Protein AF-A0AAV6JNA5-F1 (afdb_monomer_lite)

pLDDT: mean 77.4, std 20.11, range [38.34, 97.88]

Organism: NCBI:txid479676

Radius of gyration: 20.7 Å; chains: 1; bounding box: 46×66×43 Å

Structure (mmCIF, N/CA/C/O backbone):
data_AF-A0AAV6JNA5-F1
#
_entry.id   AF-A0AAV6JNA5-F1
#
loop_
_atom_site.group_PDB
_atom_site.id
_atom_site.type_symbol
_atom_site.label_atom_id
_atom_site.label_alt_id
_atom_site.label_comp_id
_atom_site.label_asym_id
_atom_site.label_entity_id
_atom_site.label_seq_id
_atom_site.pdbx_PDB_ins_code
_atom_site.Cartn_x
_atom_site.Cartn_y
_atom_site.Cartn_z
_atom_site.occupancy
_atom_site.B_iso_or_equiv
_atom_site.auth_seq_id
_atom_site.auth_comp_id
_atom_site.auth_asym_id
_atom_site.auth_atom_id
_atom_site.pdbx_PDB_model_num
ATOM 1 N N . MET A 1 1 ? -28.906 -41.384 22.885 1.00 58.38 1 MET A N 1
ATOM 2 C CA . MET A 1 1 ? -29.472 -40.212 22.173 1.00 58.38 1 MET A CA 1
ATOM 3 C C . MET A 1 1 ? -28.971 -38.869 22.718 1.00 58.38 1 MET A C 1
ATOM 5 O O . MET A 1 1 ? -28.809 -37.956 21.928 1.00 58.38 1 MET A O 1
ATOM 9 N N . PHE A 1 2 ? -28.656 -38.744 24.017 1.00 53.94 2 PHE A N 1
AT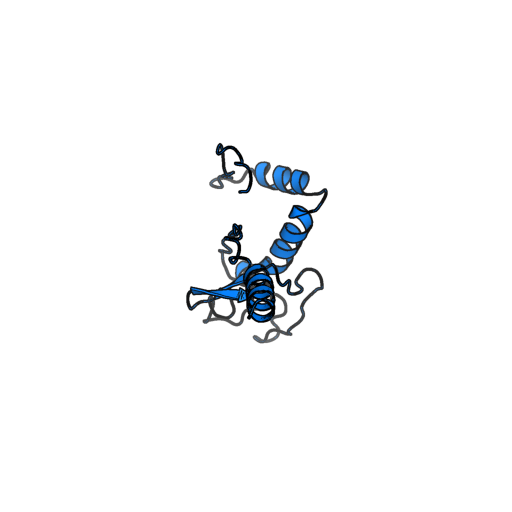OM 10 C CA . PHE A 1 2 ? -28.166 -37.492 24.630 1.00 53.94 2 PHE A CA 1
ATOM 11 C C . PHE A 1 2 ? -26.713 -37.093 24.297 1.00 53.94 2 PHE A C 1
ATOM 13 O O . PHE A 1 2 ? -26.364 -35.925 24.411 1.00 53.94 2 PHE A O 1
ATOM 20 N N . THR A 1 3 ? -25.864 -38.023 23.852 1.00 53.44 3 THR A N 1
ATOM 21 C CA . THR A 1 3 ? -24.445 -37.743 23.566 1.00 53.44 3 THR A CA 1
ATOM 22 C C . THR A 1 3 ? -24.228 -36.993 22.251 1.00 53.44 3 THR A C 1
ATOM 24 O O . THR A 1 3 ? -23.338 -36.159 22.175 1.00 53.44 3 THR A O 1
ATOM 27 N N . ILE A 1 4 ? -25.067 -37.217 21.235 1.00 58.81 4 ILE A N 1
ATOM 28 C CA . ILE A 1 4 ? -24.962 -36.546 19.924 1.00 58.81 4 ILE A CA 1
ATOM 29 C C . ILE A 1 4 ? -25.319 -35.052 20.037 1.00 58.81 4 ILE A C 1
ATOM 31 O O . ILE A 1 4 ? -24.736 -34.216 19.352 1.00 58.81 4 ILE A O 1
ATOM 35 N N . LEU A 1 5 ? -26.226 -34.701 20.954 1.00 56.00 5 LEU A N 1
ATOM 36 C CA . LEU A 1 5 ? -26.661 -33.321 21.169 1.00 56.00 5 LEU A CA 1
ATOM 37 C C . LEU A 1 5 ? -25.539 -32.441 21.751 1.00 56.00 5 LEU A C 1
ATOM 39 O O . LEU A 1 5 ? -25.426 -31.277 21.389 1.00 56.00 5 LEU A O 1
ATOM 43 N N . TRP A 1 6 ? -24.662 -33.003 22.589 1.00 55.00 6 TRP A N 1
ATOM 44 C CA . TRP A 1 6 ? -23.512 -32.286 23.159 1.00 55.00 6 TRP A CA 1
ATOM 45 C C . TRP A 1 6 ? -22.417 -31.979 22.124 1.00 55.00 6 TRP A C 1
ATOM 47 O O . TRP A 1 6 ? -21.819 -30.906 22.156 1.00 55.00 6 TRP A O 1
ATOM 57 N N . TRP A 1 7 ? -22.203 -32.879 21.159 1.00 55.94 7 TRP A N 1
ATOM 58 C CA . TRP A 1 7 ? -21.271 -32.652 20.047 1.00 55.94 7 TRP A CA 1
ATOM 59 C C . TRP A 1 7 ? -21.762 -31.564 19.080 1.00 55.94 7 TRP A C 1
ATOM 61 O O . TRP A 1 7 ? -20.958 -30.782 18.581 1.00 55.94 7 TRP A O 1
ATOM 71 N N . LEU A 1 8 ? -23.078 -31.457 18.866 1.00 54.91 8 LEU A N 1
ATOM 72 C CA . LEU A 1 8 ? -23.675 -30.386 18.058 1.00 54.91 8 LEU A CA 1
ATOM 73 C C . LEU A 1 8 ? -23.587 -29.010 18.738 1.00 54.91 8 LEU A C 1
ATOM 75 O O . LEU A 1 8 ? -23.343 -28.013 18.063 1.00 54.91 8 LEU A O 1
ATOM 79 N N . VAL A 1 9 ? -23.719 -28.949 20.068 1.00 58.12 9 VAL A N 1
ATOM 80 C CA . VAL A 1 9 ? -23.554 -27.696 20.826 1.00 58.12 9 VAL A CA 1
ATOM 81 C C . VAL A 1 9 ? -22.099 -27.212 20.790 1.00 58.12 9 VAL A C 1
ATOM 83 O O . VAL A 1 9 ? -21.870 -26.017 20.626 1.00 58.12 9 VAL A O 1
ATOM 86 N N . LEU A 1 10 ? -21.107 -28.108 20.857 1.00 53.34 10 LEU A N 1
ATOM 87 C CA . LEU A 1 10 ? -19.688 -27.743 20.708 1.00 53.34 10 LEU A CA 1
ATOM 88 C C . LEU A 1 10 ? -19.346 -27.236 19.295 1.00 53.34 10 LEU A C 1
ATOM 90 O O . LEU A 1 10 ? -18.546 -26.314 19.161 1.00 53.34 10 LEU A O 1
ATOM 94 N N . LEU A 1 11 ? -19.990 -27.770 18.250 1.00 50.41 11 LEU A N 1
ATOM 95 C CA . LEU A 1 11 ? -19.808 -27.290 16.874 1.00 50.41 11 LEU A CA 1
ATOM 96 C C . LEU A 1 11 ? -20.411 -25.890 16.650 1.00 50.41 11 LEU A C 1
ATOM 98 O O . LEU A 1 11 ? -19.866 -25.101 15.882 1.00 50.41 11 LEU A O 1
ATOM 102 N N . ALA A 1 12 ? -21.504 -25.561 17.345 1.00 48.91 12 ALA A N 1
ATOM 103 C CA . ALA A 1 12 ? -22.163 -24.258 17.242 1.00 48.91 12 ALA A CA 1
ATOM 104 C C . ALA A 1 12 ? -21.353 -23.107 17.873 1.00 48.91 12 ALA A C 1
ATOM 106 O O . ALA A 1 12 ? -21.487 -21.970 17.436 1.00 48.91 12 ALA A O 1
ATOM 107 N N . HIS A 1 13 ? -20.472 -23.389 18.843 1.00 48.06 13 HIS A N 1
ATOM 108 C CA . HIS A 1 13 ? -19.565 -22.384 19.423 1.00 48.06 13 HIS A CA 1
ATOM 109 C C . HIS A 1 13 ? -18.318 -22.122 18.562 1.00 48.06 13 HIS A C 1
ATOM 111 O O . HIS A 1 13 ? -17.615 -21.144 18.793 1.00 48.06 13 HIS A O 1
ATOM 117 N N . ALA A 1 14 ? -18.024 -22.985 17.582 1.00 43.94 14 ALA A N 1
ATOM 118 C CA . ALA A 1 14 ? -16.890 -22.806 16.671 1.00 43.94 14 ALA A CA 1
ATOM 119 C C . ALA A 1 14 ? -17.227 -21.920 15.460 1.00 43.94 14 ALA A C 1
ATOM 121 O O . ALA A 1 14 ? -16.326 -21.481 14.747 1.00 43.94 14 ALA A O 1
ATOM 122 N N . VAL A 1 15 ? -18.511 -21.635 15.228 1.00 48.88 15 VAL A N 1
ATOM 123 C CA . VAL A 1 15 ? -18.950 -20.664 14.225 1.00 48.88 15 VAL A CA 1
ATOM 124 C C . VAL A 1 15 ? -19.153 -19.333 14.931 1.00 48.88 15 VAL A C 1
ATOM 126 O O . VAL A 1 15 ? -20.273 -18.903 15.194 1.00 48.88 15 VAL A O 1
ATOM 129 N N . SER A 1 16 ? -18.043 -18.671 15.252 1.00 47.09 16 SER A N 1
ATOM 130 C CA . SER A 1 16 ? -18.096 -17.227 15.449 1.00 47.09 16 SER A CA 1
ATOM 131 C C . SER A 1 16 ? -18.617 -16.623 14.142 1.00 47.09 16 SER A C 1
ATOM 133 O O . SER A 1 16 ? -18.031 -16.905 13.089 1.00 47.09 16 SER A O 1
ATOM 135 N N . PRO A 1 17 ? -19.700 -15.824 14.144 1.00 46.94 17 PRO A N 1
ATOM 136 C CA . PRO A 1 17 ? -20.008 -15.013 12.978 1.00 46.94 17 PRO A CA 1
ATOM 137 C C . PRO A 1 17 ? -18.756 -14.187 12.691 1.00 46.94 17 PRO A C 1
ATOM 139 O O . PRO A 1 17 ? -18.185 -13.604 13.614 1.00 46.94 17 PRO A O 1
ATOM 142 N N . ALA A 1 18 ? -18.281 -14.217 11.442 1.00 45.66 18 ALA A N 1
ATOM 143 C CA . ALA A 1 18 ? -17.187 -13.363 11.009 1.00 45.66 18 ALA A CA 1
ATOM 144 C C . ALA A 1 18 ? -17.544 -11.951 11.463 1.00 45.66 18 ALA A C 1
ATOM 146 O O . ALA A 1 18 ? -18.544 -11.397 10.998 1.00 45.66 18 ALA A O 1
ATOM 147 N N . SER A 1 19 ? -16.806 -11.432 12.449 1.00 46.47 19 SER A N 1
ATOM 148 C CA . SER A 1 19 ? -17.079 -10.100 12.953 1.00 46.47 19 SER A CA 1
ATOM 149 C C . SER A 1 19 ? -17.043 -9.180 11.742 1.00 46.47 19 SER A C 1
ATOM 151 O O . SER A 1 19 ? -16.179 -9.314 10.866 1.00 46.47 19 SER A O 1
ATOM 153 N N . SER A 1 20 ? -18.031 -8.295 11.637 1.00 50.34 20 SER A N 1
ATOM 154 C CA . SER A 1 20 ? -17.933 -7.157 10.736 1.00 50.34 20 SER A CA 1
ATOM 155 C C . SER A 1 20 ? -16.782 -6.314 11.266 1.00 50.34 20 SER A C 1
ATOM 157 O O . SER A 1 20 ? -16.971 -5.414 12.069 1.00 50.34 20 SER A O 1
ATOM 159 N N . GLN A 1 21 ? -15.561 -6.719 10.930 1.00 60.38 21 GLN A N 1
ATOM 160 C CA . GLN A 1 21 ? -14.353 -6.085 11.399 1.00 60.38 21 GLN A CA 1
ATOM 161 C C . GLN A 1 21 ? -14.312 -4.747 10.677 1.00 60.38 21 GLN A C 1
ATOM 163 O O . GLN A 1 21 ? -14.100 -4.724 9.456 1.00 60.38 21 GLN A O 1
ATOM 168 N N . ASP A 1 22 ? -14.603 -3.671 11.403 1.00 72.44 22 ASP A N 1
ATOM 169 C CA . ASP A 1 22 ? -14.559 -2.315 10.877 1.00 72.44 22 ASP A CA 1
ATOM 170 C C . ASP A 1 22 ? -13.177 -2.071 10.267 1.00 72.44 22 ASP A C 1
ATOM 172 O O . ASP A 1 22 ? -12.141 -2.090 10.938 1.00 72.44 22 ASP A O 1
ATOM 176 N N . LYS A 1 23 ? -13.148 -1.916 8.941 1.00 77.25 23 LYS A N 1
ATOM 177 C CA . LYS A 1 23 ? -11.913 -1.688 8.188 1.00 77.25 23 LYS A CA 1
ATOM 178 C C . LYS A 1 23 ? -11.661 -0.194 8.157 1.00 77.25 23 LYS A C 1
ATOM 180 O O . LYS A 1 23 ? -12.492 0.562 7.664 1.00 77.25 23 LYS A O 1
ATOM 185 N N . SER A 1 24 ? -10.485 0.236 8.601 1.00 86.81 24 SER A N 1
ATOM 186 C CA . SER A 1 24 ? -10.006 1.567 8.222 1.00 86.81 24 SER A CA 1
ATOM 187 C C . SER A 1 24 ? -9.456 1.504 6.812 1.00 86.81 24 SER A C 1
ATOM 189 O O . SER A 1 24 ? -8.511 0.764 6.543 1.00 86.81 24 SER A O 1
ATOM 191 N N . ILE A 1 25 ? -10.072 2.273 5.924 1.00 86.19 25 ILE A N 1
ATOM 192 C CA . ILE A 1 25 ? -9.719 2.323 4.512 1.00 86.19 25 ILE A CA 1
ATOM 193 C C . ILE A 1 25 ? -8.882 3.577 4.278 1.00 86.19 25 ILE A C 1
ATOM 195 O O . ILE A 1 25 ? -9.296 4.680 4.625 1.00 86.19 25 ILE A O 1
ATOM 199 N N . PHE A 1 26 ? -7.716 3.396 3.665 1.00 90.06 26 PHE A N 1
ATOM 200 C CA . PHE A 1 26 ? -6.839 4.477 3.235 1.00 90.06 26 PHE A CA 1
ATOM 201 C C . PHE A 1 26 ? -6.739 4.446 1.713 1.00 90.06 26 PHE A C 1
ATOM 203 O O . PHE A 1 26 ? -6.508 3.389 1.125 1.00 90.06 26 PHE A O 1
ATOM 210 N N . LEU A 1 27 ? -6.923 5.600 1.077 1.00 90.75 27 LEU A N 1
ATOM 211 C CA . LEU A 1 27 ? -6.770 5.743 -0.366 1.00 90.75 27 LEU A CA 1
ATOM 212 C C . LEU A 1 27 ? -5.338 6.182 -0.669 1.00 90.75 27 LEU A C 1
ATOM 214 O O . LEU A 1 27 ? -4.918 7.262 -0.259 1.00 90.75 27 LEU A O 1
ATOM 218 N N . LEU A 1 28 ? -4.597 5.343 -1.389 1.00 89.81 28 LEU A N 1
ATOM 219 C CA . LEU A 1 28 ? -3.280 5.685 -1.915 1.00 89.81 28 LEU A CA 1
ATOM 220 C C . LEU A 1 28 ? -3.466 6.192 -3.343 1.00 89.81 28 LEU A C 1
ATOM 222 O O . LEU A 1 28 ? -3.827 5.430 -4.234 1.00 89.81 28 LEU A O 1
ATOM 226 N N . ALA A 1 29 ? -3.274 7.491 -3.547 1.00 86.62 29 ALA A N 1
ATOM 227 C CA . ALA A 1 29 ? -3.410 8.130 -4.848 1.00 86.62 29 ALA A CA 1
ATOM 228 C C . ALA A 1 29 ? -2.281 9.138 -5.060 1.00 86.62 29 ALA A C 1
ATOM 230 O O . ALA A 1 29 ? -1.763 9.733 -4.113 1.00 86.62 29 ALA A O 1
ATOM 231 N N . GLY A 1 30 ? -1.890 9.322 -6.315 1.00 87.75 30 GLY A N 1
ATOM 232 C CA . GLY A 1 30 ? -0.807 10.214 -6.693 1.00 87.75 30 GLY A CA 1
ATOM 233 C C . GLY A 1 30 ? -0.172 9.785 -8.007 1.00 87.75 30 GLY A C 1
ATOM 234 O O . GLY A 1 30 ? -0.776 9.076 -8.804 1.00 87.75 30 GLY A O 1
ATOM 235 N N . GLN A 1 31 ? 1.058 10.236 -8.219 1.00 89.31 31 GLN A N 1
ATOM 236 C CA . GLN A 1 31 ? 1.878 9.853 -9.367 1.00 89.31 31 GLN A CA 1
ATOM 237 C C . GLN A 1 31 ? 2.766 8.635 -9.054 1.00 89.31 31 GLN A C 1
ATOM 239 O O . GLN A 1 31 ? 2.599 7.958 -8.038 1.00 89.31 31 GLN A O 1
ATOM 244 N N . SER A 1 32 ? 3.765 8.394 -9.899 1.00 90.44 32 SER A N 1
ATOM 245 C CA . SER A 1 32 ? 4.649 7.228 -9.856 1.00 90.44 32 SER A CA 1
ATOM 246 C C . SER A 1 32 ? 5.372 7.003 -8.518 1.00 90.44 32 SER A C 1
ATOM 248 O O . SER A 1 32 ? 5.595 5.859 -8.139 1.00 90.44 32 SER A O 1
ATOM 250 N N . ASN A 1 33 ? 5.690 8.047 -7.741 1.00 89.94 33 ASN A N 1
ATOM 251 C CA . ASN A 1 33 ? 6.266 7.876 -6.394 1.00 89.94 33 ASN A CA 1
ATOM 252 C C . ASN A 1 33 ? 5.292 7.238 -5.382 1.00 89.94 33 ASN A C 1
ATOM 254 O O . ASN A 1 33 ? 5.745 6.571 -4.457 1.00 89.94 33 ASN A O 1
ATOM 258 N N . MET A 1 34 ? 3.975 7.427 -5.548 1.00 92.94 34 MET A N 1
ATOM 259 C CA . MET A 1 34 ? 2.952 6.742 -4.742 1.00 92.94 34 MET A CA 1
ATOM 260 C C . MET A 1 34 ? 2.698 5.323 -5.262 1.00 92.94 34 MET A C 1
ATOM 262 O O . MET A 1 34 ? 2.537 4.402 -4.464 1.00 92.94 34 MET A O 1
ATOM 266 N N . SER A 1 35 ? 2.698 5.159 -6.592 1.00 90.94 35 SER A N 1
ATOM 267 C CA . SER A 1 35 ? 2.583 3.852 -7.250 1.00 90.94 35 SER A CA 1
ATOM 268 C C . SER A 1 35 ? 3.687 2.892 -6.784 1.00 90.94 35 SER A C 1
ATOM 270 O O . SER A 1 35 ? 3.413 1.760 -6.380 1.00 90.94 35 SER A O 1
ATOM 272 N N . GLY A 1 36 ? 4.915 3.420 -6.725 1.00 95.12 36 GLY A N 1
ATOM 273 C CA . GLY A 1 36 ? 6.116 2.754 -6.239 1.00 95.12 36 GLY A CA 1
ATOM 274 C C . GLY A 1 36 ? 7.167 2.634 -7.340 1.00 95.12 36 GLY A C 1
ATOM 275 O O . GLY A 1 36 ? 6.917 2.052 -8.391 1.00 95.12 36 GLY A O 1
ATOM 276 N N . GLN A 1 37 ? 8.365 3.171 -7.095 1.00 95.69 37 GLN A N 1
ATOM 277 C CA . GLN A 1 37 ? 9.513 3.085 -8.015 1.00 95.69 37 GLN A CA 1
ATOM 278 C C . GLN A 1 37 ? 10.800 2.612 -7.332 1.00 95.69 37 GLN A C 1
ATOM 280 O O . GLN A 1 37 ? 11.831 2.456 -7.990 1.00 95.69 37 GLN A O 1
ATOM 285 N N . ALA A 1 38 ? 10.777 2.398 -6.012 1.00 95.00 38 ALA A N 1
ATOM 286 C CA . ALA A 1 38 ? 11.984 1.990 -5.313 1.00 95.00 38 ALA A CA 1
ATOM 287 C C . ALA A 1 38 ? 12.362 0.553 -5.705 1.00 95.00 38 ALA A C 1
ATOM 289 O O . ALA A 1 38 ? 11.494 -0.313 -5.848 1.00 95.00 38 ALA A O 1
ATOM 290 N N . GLY A 1 39 ? 13.661 0.320 -5.897 1.00 95.56 39 GLY A N 1
ATOM 291 C CA . GLY A 1 39 ? 14.203 -0.968 -6.336 1.00 95.56 39 GLY A CA 1
ATOM 292 C C . GLY A 1 39 ? 14.065 -1.241 -7.836 1.00 95.56 39 GLY A C 1
ATOM 293 O O . GLY A 1 39 ? 14.374 -2.341 -8.279 1.00 95.56 39 GLY A O 1
ATOM 294 N N . ILE A 1 40 ? 13.594 -0.285 -8.649 1.00 96.56 40 ILE A N 1
ATOM 295 C CA . ILE A 1 40 ? 13.578 -0.457 -10.108 1.00 96.56 40 ILE A CA 1
ATOM 296 C C . ILE A 1 40 ? 14.987 -0.225 -10.667 1.00 96.56 40 ILE A C 1
ATOM 298 O O . ILE A 1 40 ? 15.499 0.893 -10.660 1.00 96.56 40 ILE A O 1
ATOM 302 N N . ILE A 1 41 ? 15.592 -1.282 -11.208 1.00 95.31 41 ILE A N 1
ATOM 303 C CA . ILE A 1 41 ? 16.905 -1.278 -11.860 1.00 95.31 41 ILE A CA 1
ATOM 304 C C . ILE A 1 41 ? 16.716 -1.781 -13.293 1.00 95.31 41 ILE A C 1
ATOM 306 O O . ILE A 1 41 ? 16.204 -2.877 -13.514 1.00 95.31 41 ILE A O 1
ATOM 310 N N . ASN A 1 42 ? 17.100 -0.976 -14.289 1.00 95.81 42 ASN A N 1
ATOM 311 C CA . ASN A 1 42 ? 16.925 -1.296 -15.717 1.00 95.81 42 ASN A CA 1
ATOM 312 C C . ASN A 1 42 ? 15.492 -1.745 -16.078 1.00 95.81 42 ASN A C 1
ATOM 314 O O . ASN A 1 42 ? 15.293 -2.672 -16.859 1.00 95.81 42 ASN A O 1
ATOM 318 N N . GLY A 1 43 ? 14.484 -1.104 -15.477 1.00 94.12 43 GLY A N 1
ATOM 319 C CA . GLY A 1 43 ? 13.070 -1.404 -15.727 1.00 94.12 43 GLY A CA 1
ATOM 320 C C . GLY A 1 43 ? 12.544 -2.673 -15.051 1.00 94.12 43 GLY A C 1
ATOM 321 O O . GLY A 1 43 ? 11.405 -3.051 -15.310 1.00 94.12 43 GLY A O 1
ATOM 322 N N . THR A 1 44 ? 13.330 -3.316 -14.183 1.00 96.12 44 THR A N 1
ATOM 323 C CA . THR A 1 44 ? 12.926 -4.498 -13.404 1.00 96.12 44 THR A CA 1
ATOM 324 C C . THR A 1 44 ? 13.023 -4.190 -11.915 1.00 96.12 44 THR A C 1
ATOM 326 O O . THR A 1 44 ? 14.004 -3.600 -11.474 1.00 96.12 44 THR A O 1
ATOM 329 N N . TRP A 1 45 ? 12.014 -4.573 -11.134 1.00 97.00 45 TRP A N 1
ATOM 330 C CA . TRP A 1 45 ? 12.078 -4.454 -9.678 1.00 97.00 45 TRP A CA 1
ATOM 331 C C . TRP A 1 45 ? 13.000 -5.531 -9.090 1.00 97.00 45 TRP A C 1
ATOM 333 O O . TRP A 1 45 ? 12.885 -6.706 -9.434 1.00 97.00 45 TRP A O 1
ATOM 343 N N . ASP A 1 46 ? 13.909 -5.128 -8.207 1.00 96.94 46 ASP A N 1
ATOM 344 C CA . ASP A 1 46 ? 14.902 -5.987 -7.554 1.00 96.94 46 ASP A CA 1
ATOM 345 C C . ASP A 1 46 ? 14.319 -6.929 -6.483 1.00 96.94 46 ASP A C 1
ATOM 347 O O . ASP A 1 46 ? 15.007 -7.840 -6.023 1.00 96.94 46 ASP A O 1
ATOM 351 N N . GLY A 1 47 ? 13.053 -6.734 -6.100 1.00 96.44 47 GLY A N 1
ATOM 352 C CA . GLY A 1 47 ? 12.366 -7.539 -5.090 1.00 96.44 47 GLY A CA 1
ATOM 353 C C . GLY A 1 47 ? 12.790 -7.236 -3.651 1.00 96.44 47 GLY A C 1
ATOM 354 O O . GLY A 1 47 ? 12.395 -7.966 -2.740 1.00 96.44 47 GLY A O 1
ATOM 355 N N . ALA A 1 48 ? 13.590 -6.191 -3.419 1.00 96.00 48 ALA A N 1
ATOM 356 C CA . ALA A 1 48 ? 14.042 -5.835 -2.083 1.00 96.00 48 ALA A CA 1
ATOM 357 C C . ALA A 1 48 ? 12.889 -5.242 -1.256 1.00 96.00 48 ALA A C 1
ATOM 359 O O . ALA A 1 48 ? 12.261 -4.253 -1.640 1.00 96.00 48 ALA A O 1
ATOM 360 N N . ILE A 1 49 ? 12.629 -5.838 -0.089 1.00 97.12 49 ILE A N 1
ATOM 361 C CA . ILE A 1 49 ? 11.592 -5.403 0.855 1.00 97.12 49 ILE A CA 1
ATOM 362 C C . ILE A 1 49 ? 12.240 -5.186 2.234 1.00 97.12 49 ILE A C 1
ATOM 364 O O . ILE A 1 49 ? 12.648 -6.161 2.869 1.00 97.12 49 ILE A O 1
ATOM 368 N N . PRO A 1 50 ? 12.349 -3.933 2.712 1.00 95.31 50 PRO A N 1
ATOM 369 C CA . PRO A 1 50 ? 12.774 -3.617 4.069 1.00 95.31 50 PRO A CA 1
ATOM 370 C C . PRO A 1 50 ? 11.812 -4.190 5.121 1.00 95.31 50 PRO A C 1
ATOM 372 O O . PRO A 1 50 ? 10.623 -4.355 4.829 1.00 95.31 50 PRO A O 1
ATOM 375 N N . PRO A 1 51 ? 12.278 -4.446 6.358 1.00 95.44 51 PRO A N 1
ATOM 376 C CA . PRO A 1 51 ? 11.439 -4.967 7.439 1.00 95.44 51 PRO A CA 1
ATOM 377 C C . PRO A 1 51 ? 10.174 -4.141 7.711 1.00 95.44 51 PRO A C 1
ATOM 379 O O . PRO A 1 51 ? 9.123 -4.699 8.017 1.00 95.44 51 PRO A O 1
ATOM 382 N N . GLU A 1 52 ? 10.243 -2.820 7.555 1.00 94.12 52 GLU A N 1
ATOM 383 C CA . GLU A 1 52 ? 9.125 -1.894 7.762 1.00 94.12 52 GLU A CA 1
ATOM 384 C C . GLU A 1 52 ? 8.001 -2.105 6.736 1.00 94.12 52 GLU A C 1
ATOM 386 O O . GLU A 1 52 ? 6.836 -1.819 7.009 1.00 94.12 52 GLU A O 1
ATOM 391 N N . CYS A 1 53 ? 8.339 -2.642 5.562 1.00 96.75 53 CYS A N 1
ATOM 392 C CA . CYS A 1 53 ? 7.410 -2.945 4.477 1.00 96.75 53 CYS A CA 1
ATOM 393 C C . CYS A 1 53 ? 6.975 -4.421 4.457 1.00 96.75 53 CYS A C 1
ATOM 395 O O . CYS A 1 53 ? 6.327 -4.854 3.502 1.00 96.75 53 CYS A O 1
ATOM 397 N N . ALA A 1 54 ? 7.332 -5.209 5.479 1.00 96.06 54 ALA A N 1
ATOM 398 C CA . ALA A 1 54 ? 7.013 -6.631 5.526 1.00 96.06 54 ALA A CA 1
ATOM 399 C C . ALA A 1 54 ? 5.487 -6.881 5.511 1.00 96.06 54 ALA A C 1
ATOM 401 O O . ALA A 1 54 ? 4.730 -6.111 6.111 1.00 96.06 54 ALA A O 1
ATOM 402 N N . PRO A 1 55 ? 5.012 -7.961 4.859 1.00 96.56 55 PRO A N 1
ATOM 403 C CA . PRO A 1 55 ? 3.601 -8.336 4.869 1.00 96.56 55 PRO A CA 1
ATOM 404 C C . PRO A 1 55 ? 3.054 -8.550 6.282 1.00 96.56 55 PRO A C 1
ATOM 406 O O . PRO A 1 55 ? 3.716 -9.134 7.139 1.00 96.56 55 PRO A O 1
ATOM 409 N N . ASN A 1 56 ? 1.805 -8.146 6.497 1.00 94.62 56 ASN A N 1
ATOM 410 C CA . ASN A 1 56 ? 1.102 -8.307 7.765 1.00 94.62 56 ASN A CA 1
ATOM 411 C C . ASN A 1 56 ? -0.313 -8.852 7.499 1.00 94.62 56 ASN A C 1
ATOM 413 O O . ASN A 1 56 ? -1.031 -8.255 6.695 1.00 94.62 56 ASN A O 1
ATOM 417 N N . PRO A 1 57 ? -0.753 -9.941 8.163 1.00 93.06 57 PRO A N 1
ATOM 418 C CA . PRO A 1 57 ? -2.075 -10.537 7.939 1.00 93.06 57 PRO A CA 1
ATOM 419 C C . PRO A 1 57 ? -3.261 -9.586 8.151 1.00 93.06 57 PRO A C 1
ATOM 421 O O . PRO A 1 57 ? -4.320 -9.793 7.562 1.00 93.06 57 PRO A O 1
ATOM 424 N N . SER A 1 58 ? -3.091 -8.548 8.973 1.00 90.81 58 SER A N 1
ATOM 425 C CA . SER A 1 58 ? -4.130 -7.550 9.260 1.00 90.81 58 SER A CA 1
ATOM 426 C C . SER A 1 58 ? -4.175 -6.402 8.245 1.00 90.81 58 SER A C 1
ATOM 428 O O . SER A 1 58 ? -5.044 -5.537 8.343 1.00 90.81 58 SER A O 1
ATOM 430 N N . ILE A 1 59 ? -3.241 -6.360 7.288 1.00 95.00 59 ILE A N 1
ATOM 431 C CA . ILE A 1 59 ? -3.157 -5.318 6.263 1.00 95.00 59 ILE A CA 1
ATOM 432 C C . ILE A 1 59 ? -3.599 -5.911 4.930 1.00 95.00 59 ILE A C 1
ATOM 434 O O . ILE A 1 59 ? -2.998 -6.843 4.393 1.00 95.00 59 ILE A O 1
ATOM 438 N N . LEU A 1 60 ? -4.668 -5.340 4.387 1.00 96.44 60 LEU A N 1
ATOM 439 C CA . LEU A 1 60 ? -5.272 -5.769 3.136 1.00 96.44 60 LEU A CA 1
ATOM 440 C C . LEU A 1 60 ? -5.141 -4.674 2.083 1.00 96.44 60 LEU A C 1
ATOM 442 O O . LEU A 1 60 ? -5.121 -3.483 2.393 1.00 96.44 60 LEU A O 1
ATOM 446 N N . ARG A 1 61 ? -5.115 -5.095 0.824 1.00 96.75 61 ARG A N 1
ATOM 447 C CA . ARG A 1 61 ? -5.212 -4.237 -0.350 1.00 96.75 61 ARG A CA 1
ATOM 448 C C . ARG A 1 61 ? -6.442 -4.624 -1.160 1.00 96.75 61 ARG A C 1
ATOM 450 O O . ARG A 1 61 ? -6.783 -5.801 -1.246 1.00 96.75 61 ARG A O 1
ATOM 457 N N . LEU A 1 62 ? -7.085 -3.641 -1.781 1.00 96.06 62 LEU A N 1
ATOM 458 C CA . LEU A 1 62 ? -8.109 -3.890 -2.788 1.00 96.06 62 LEU A CA 1
ATOM 459 C C . LEU A 1 62 ? -7.432 -4.136 -4.146 1.00 96.06 62 LEU A C 1
ATOM 461 O O . LEU A 1 62 ? -6.766 -3.248 -4.678 1.00 96.06 62 LEU A O 1
ATOM 465 N N . ALA A 1 63 ? -7.557 -5.352 -4.671 1.00 96.00 63 ALA A N 1
ATOM 466 C CA . ALA A 1 63 ? -7.060 -5.729 -5.991 1.00 96.00 63 ALA A CA 1
ATOM 467 C C . ALA A 1 63 ? -7.918 -5.117 -7.112 1.00 96.00 63 ALA A C 1
ATOM 469 O O . ALA A 1 63 ? -9.061 -4.712 -6.887 1.00 96.00 63 ALA A O 1
ATOM 470 N N . ALA A 1 64 ? -7.392 -5.091 -8.338 1.00 93.88 64 ALA A N 1
ATOM 471 C CA . ALA A 1 64 ? -8.059 -4.503 -9.506 1.00 93.88 64 ALA A CA 1
ATOM 472 C C . ALA A 1 64 ? -9.411 -5.159 -9.837 1.00 93.88 64 ALA A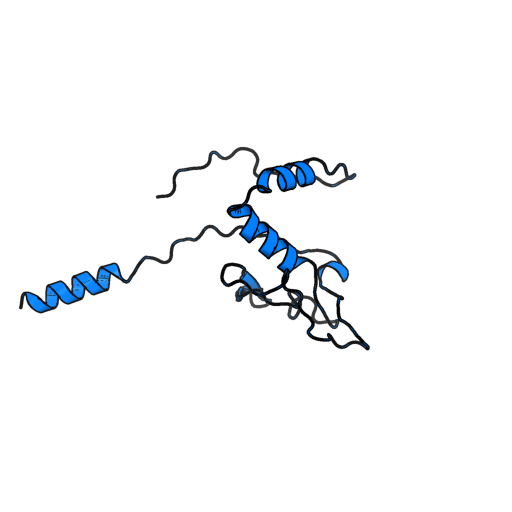 C 1
ATOM 474 O O . ALA A 1 64 ? -10.311 -4.525 -10.379 1.00 93.88 64 ALA A O 1
ATOM 475 N N . ASN A 1 65 ? -9.578 -6.428 -9.458 1.00 95.31 65 ASN A N 1
ATOM 476 C CA . ASN A 1 65 ? -10.839 -7.162 -9.554 1.00 95.31 65 ASN A CA 1
ATOM 477 C C . ASN A 1 65 ? -11.816 -6.863 -8.394 1.00 95.31 65 ASN A C 1
ATOM 479 O O . ASN A 1 65 ? -12.784 -7.598 -8.212 1.00 95.31 65 ASN A O 1
ATOM 483 N N . VAL A 1 66 ? -11.564 -5.808 -7.610 1.00 93.19 66 VAL A N 1
ATOM 484 C CA . VAL A 1 66 ? -12.397 -5.343 -6.488 1.00 93.19 66 VAL A CA 1
ATOM 485 C C . VAL A 1 66 ? -12.523 -6.389 -5.371 1.00 93.19 66 VAL A C 1
ATOM 487 O O . VAL A 1 66 ? -13.551 -6.511 -4.707 1.00 93.19 66 VAL A O 1
ATOM 490 N N . THR A 1 67 ? -11.456 -7.155 -5.136 1.00 95.56 67 THR A N 1
ATOM 491 C CA . THR A 1 67 ? -11.382 -8.118 -4.028 1.00 95.56 67 THR A CA 1
ATOM 492 C C . THR A 1 67 ? -10.325 -7.708 -3.012 1.00 95.56 67 THR A C 1
ATOM 494 O O . THR A 1 67 ? -9.260 -7.209 -3.370 1.00 95.56 67 THR A O 1
ATOM 497 N N . TRP A 1 68 ? -10.622 -7.892 -1.725 1.00 94.94 68 TRP A N 1
ATOM 498 C CA . TRP A 1 68 ? -9.643 -7.680 -0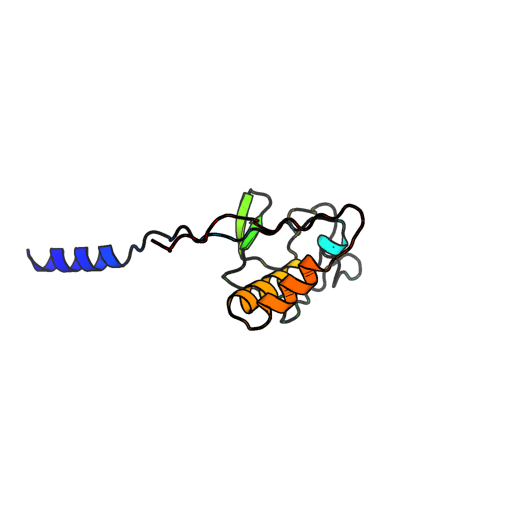.663 1.00 94.94 68 TRP A CA 1
ATOM 499 C C . TRP A 1 68 ? -8.665 -8.855 -0.625 1.00 94.94 68 TRP A C 1
ATOM 501 O O . TRP A 1 68 ? -9.079 -10.002 -0.465 1.00 94.94 68 TRP A O 1
ATOM 511 N N . VAL A 1 69 ? -7.372 -8.565 -0.744 1.00 96.38 69 VAL A N 1
ATOM 512 C CA . VAL A 1 69 ? -6.276 -9.542 -0.690 1.00 96.38 69 VAL A CA 1
ATOM 513 C C . VAL A 1 69 ? -5.224 -9.094 0.330 1.00 96.38 69 VAL A C 1
ATOM 515 O O . VAL A 1 69 ? -5.142 -7.897 0.612 1.00 96.38 69 VAL A O 1
ATOM 518 N N . PRO A 1 70 ? -4.402 -10.000 0.891 1.00 97.19 70 PRO A N 1
ATOM 519 C CA . PRO A 1 70 ? -3.261 -9.600 1.712 1.00 97.19 70 PRO A CA 1
ATOM 520 C C . PRO A 1 70 ? -2.371 -8.589 0.979 1.00 97.19 70 PRO A C 1
ATOM 522 O O . PRO A 1 70 ? -2.038 -8.783 -0.195 1.00 97.19 70 PRO A O 1
ATOM 525 N N . ALA A 1 71 ? -2.006 -7.501 1.655 1.00 97.75 71 ALA A N 1
ATOM 526 C CA . ALA A 1 71 ? -1.147 -6.479 1.074 1.00 97.75 71 ALA A CA 1
ATOM 527 C C . ALA A 1 71 ? 0.315 -6.953 1.048 1.00 97.75 71 ALA A C 1
ATOM 529 O O . ALA A 1 71 ? 0.875 -7.350 2.071 1.00 97.75 71 ALA A O 1
ATOM 530 N N . VAL A 1 72 ? 0.924 -6.909 -0.137 1.00 97.88 72 VAL A N 1
ATOM 531 C CA . VAL A 1 72 ? 2.333 -7.238 -0.390 1.00 97.88 72 VAL A CA 1
ATOM 532 C C . VAL A 1 72 ? 2.833 -6.305 -1.492 1.00 97.88 72 VAL A C 1
ATOM 534 O O . VAL A 1 72 ? 2.107 -6.071 -2.463 1.00 97.88 72 VAL A O 1
ATOM 537 N N . GLU A 1 73 ? 4.048 -5.775 -1.3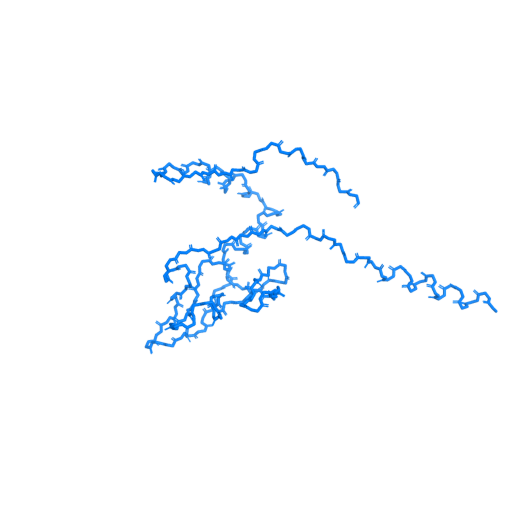51 1.00 97.62 73 GLU A N 1
ATOM 538 C CA . GLU A 1 73 ? 4.675 -4.966 -2.402 1.00 97.62 73 GLU A CA 1
ATOM 539 C C . GLU A 1 73 ? 4.924 -5.788 -3.685 1.00 97.62 73 GLU A C 1
ATOM 541 O O . GLU A 1 73 ? 5.229 -6.983 -3.598 1.00 97.62 73 GLU A O 1
ATOM 546 N N . PRO A 1 74 ? 4.834 -5.175 -4.881 1.00 97.81 74 PRO A N 1
ATOM 547 C CA . PRO A 1 74 ? 4.403 -3.803 -5.156 1.00 97.81 74 PRO A CA 1
ATOM 548 C C . PRO A 1 74 ? 2.884 -3.649 -5.031 1.00 97.81 74 PRO A C 1
ATOM 550 O O . PRO A 1 74 ? 2.124 -4.403 -5.652 1.00 97.81 74 PRO A O 1
ATOM 553 N N . LEU A 1 75 ? 2.416 -2.650 -4.277 1.00 97.81 75 LEU A N 1
ATOM 554 C CA . LEU A 1 75 ? 0.974 -2.482 -4.040 1.00 97.81 75 LEU A CA 1
ATOM 555 C C . LEU A 1 75 ? 0.183 -2.110 -5.305 1.00 97.81 75 LEU A C 1
ATOM 557 O O . LEU A 1 75 ? -0.963 -2.524 -5.443 1.00 97.81 75 LEU A O 1
ATOM 561 N N . HIS A 1 76 ? 0.775 -1.394 -6.262 1.00 97.25 76 HIS A N 1
ATOM 562 C CA . HIS A 1 76 ? 0.077 -0.970 -7.485 1.00 97.25 76 HIS A CA 1
ATOM 563 C C . HIS A 1 76 ? 0.232 -1.939 -8.668 1.00 97.25 76 HIS A C 1
ATOM 565 O O . HIS A 1 76 ? -0.130 -1.589 -9.789 1.00 97.25 76 HIS A O 1
ATOM 571 N N . ARG A 1 77 ? 0.719 -3.169 -8.443 1.00 96.19 77 ARG A N 1
ATOM 572 C CA . ARG A 1 77 ? 1.081 -4.138 -9.504 1.00 96.19 77 ARG A CA 1
ATOM 573 C C . ARG A 1 77 ? -0.009 -4.483 -10.523 1.00 96.19 77 ARG A C 1
ATOM 575 O O . ARG A 1 77 ? 0.305 -4.916 -11.623 1.00 96.19 77 ARG A O 1
ATOM 582 N N . ASP A 1 78 ? -1.272 -4.357 -10.146 1.00 96.56 78 ASP A N 1
ATOM 583 C CA . ASP A 1 78 ? -2.450 -4.609 -10.981 1.00 96.56 78 ASP A CA 1
ATOM 584 C C . ASP A 1 78 ? -3.297 -3.345 -11.199 1.00 96.56 78 ASP A C 1
ATOM 586 O O . ASP A 1 78 ? -4.354 -3.417 -11.817 1.00 96.56 78 ASP A O 1
ATOM 590 N N . ILE A 1 79 ? -2.829 -2.190 -10.716 1.00 94.94 79 ILE A N 1
ATOM 591 C CA . ILE A 1 79 ? -3.491 -0.887 -10.852 1.00 94.94 79 ILE A CA 1
ATOM 592 C C . ILE A 1 79 ? -2.747 -0.020 -11.874 1.00 94.94 79 ILE A C 1
ATOM 594 O O . ILE A 1 79 ? -3.349 0.451 -12.836 1.00 94.94 79 ILE A O 1
ATOM 598 N N . ASP A 1 80 ? -1.434 0.148 -11.710 1.00 94.88 80 ASP A N 1
ATOM 599 C CA . ASP A 1 80 ? -0.575 0.926 -12.610 1.00 94.88 80 ASP A CA 1
ATOM 600 C C . ASP A 1 80 ? 0.107 0.003 -13.631 1.00 94.88 80 ASP A C 1
ATOM 602 O O . ASP A 1 80 ? 1.311 -0.235 -13.619 1.00 94.88 80 ASP A O 1
ATOM 606 N N . VAL A 1 81 ? -0.715 -0.601 -14.491 1.00 93.00 81 VAL A N 1
ATOM 607 C CA . VAL A 1 81 ? -0.323 -1.723 -15.368 1.00 93.00 81 VAL A CA 1
ATOM 608 C C . VAL A 1 81 ? 0.558 -1.332 -16.558 1.00 93.00 81 VAL A C 1
ATOM 610 O O . VAL A 1 81 ? 1.081 -2.205 -17.248 1.00 93.00 81 VAL A O 1
ATOM 613 N N . ASN A 1 82 ? 0.708 -0.035 -16.827 1.00 93.06 82 ASN A N 1
ATOM 614 C CA . ASN A 1 82 ? 1.448 0.463 -17.991 1.00 93.06 82 ASN A CA 1
ATOM 615 C C . ASN A 1 82 ? 2.937 0.697 -17.705 1.00 93.06 82 ASN A C 1
ATOM 617 O O . ASN A 1 82 ? 3.681 1.065 -18.615 1.00 93.06 82 ASN A O 1
ATOM 621 N N . VAL A 1 83 ? 3.373 0.509 -16.459 1.00 92.25 83 VAL A N 1
ATOM 622 C CA . VAL A 1 83 ? 4.755 0.724 -16.024 1.00 92.25 83 VAL A CA 1
ATOM 623 C C . VAL A 1 83 ? 5.200 -0.396 -15.087 1.00 92.25 83 VAL A C 1
ATOM 625 O O . VAL A 1 83 ? 4.389 -1.041 -14.425 1.00 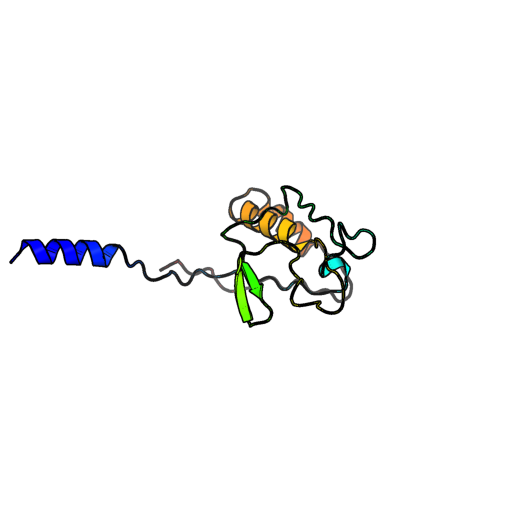92.25 83 VAL A O 1
ATOM 628 N N . THR A 1 84 ? 6.510 -0.628 -15.004 1.00 95.25 84 THR A N 1
ATOM 629 C CA . THR A 1 84 ? 7.059 -1.436 -13.912 1.00 95.25 84 THR A CA 1
ATOM 630 C C . THR A 1 84 ? 6.884 -0.664 -12.613 1.00 95.25 84 THR A C 1
ATOM 632 O O . THR A 1 84 ? 7.346 0.471 -12.508 1.00 95.25 84 THR A O 1
ATOM 635 N N . VAL A 1 85 ? 6.265 -1.295 -11.621 1.00 96.25 85 VAL A N 1
ATOM 636 C CA . VAL A 1 85 ? 6.145 -0.753 -10.267 1.00 96.25 85 VAL A CA 1
ATOM 637 C C . VAL A 1 85 ? 7.068 -1.489 -9.306 1.00 96.25 85 VAL A C 1
ATOM 639 O O . VAL A 1 85 ? 7.272 -2.701 -9.410 1.00 96.25 85 VAL A O 1
ATOM 642 N N . GLY A 1 86 ? 7.632 -0.734 -8.375 1.00 96.56 86 GLY A N 1
ATOM 643 C CA . GLY A 1 86 ? 8.422 -1.230 -7.255 1.00 96.56 86 GLY A CA 1
ATOM 644 C C . GLY A 1 86 ? 7.754 -0.889 -5.929 1.00 96.56 86 GLY A C 1
ATOM 645 O O . GLY A 1 86 ? 6.544 -0.695 -5.851 1.00 96.56 86 GLY A O 1
ATOM 646 N N . MET A 1 87 ? 8.551 -0.772 -4.876 1.00 96.75 87 MET A N 1
ATOM 647 C CA . MET A 1 87 ? 8.032 -0.424 -3.554 1.00 96.75 87 MET A CA 1
ATOM 648 C C . MET A 1 87 ? 7.578 1.045 -3.505 1.00 96.75 87 MET A C 1
ATOM 650 O O . MET A 1 87 ? 8.285 1.945 -3.982 1.00 96.75 87 MET A O 1
ATOM 654 N N . GLY A 1 88 ? 6.400 1.277 -2.922 1.00 95.50 88 GLY A N 1
ATOM 655 C CA . GLY A 1 88 ? 5.877 2.600 -2.569 1.00 95.50 88 GLY A CA 1
ATOM 656 C C . GLY A 1 88 ? 5.886 2.848 -1.052 1.00 95.50 88 GLY A C 1
ATOM 657 O O . GLY A 1 88 ? 6.462 2.073 -0.291 1.00 95.50 88 GLY A O 1
ATOM 658 N N . PRO A 1 89 ? 5.233 3.919 -0.567 1.00 95.25 89 PRO A N 1
ATOM 659 C CA . PRO A 1 89 ? 5.145 4.211 0.868 1.00 95.25 89 PRO A CA 1
ATOM 660 C C . PRO A 1 89 ? 4.051 3.408 1.597 1.00 95.25 89 PRO A C 1
ATOM 662 O O . PRO A 1 89 ? 3.916 3.511 2.814 1.00 95.25 89 PRO A O 1
ATOM 665 N N . GLY A 1 90 ? 3.216 2.659 0.870 1.00 96.25 90 GLY A N 1
ATOM 666 C CA . GLY A 1 90 ? 1.971 2.115 1.409 1.00 96.25 90 GLY A CA 1
ATOM 667 C C . GLY A 1 90 ? 2.170 1.061 2.497 1.00 96.25 90 GLY A C 1
ATOM 668 O O . GLY A 1 90 ? 1.499 1.144 3.526 1.00 96.25 90 GLY A O 1
ATOM 669 N N . MET A 1 91 ? 3.094 0.107 2.321 1.00 97.31 91 MET A N 1
ATOM 670 C CA . MET A 1 91 ? 3.3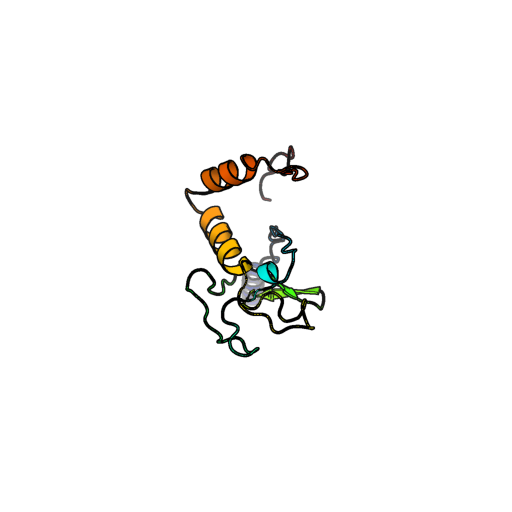15 -0.932 3.336 1.00 97.31 91 MET A CA 1
ATOM 671 C C . MET A 1 91 ? 3.950 -0.387 4.619 1.00 97.31 91 MET A C 1
ATOM 673 O O . MET A 1 91 ? 3.473 -0.713 5.705 1.00 97.31 91 MET A O 1
ATOM 677 N N . SER A 1 92 ? 4.969 0.476 4.526 1.00 94.88 92 SER A N 1
ATOM 678 C CA . SER A 1 92 ? 5.594 1.092 5.709 1.00 94.88 92 SER A CA 1
ATOM 679 C C . SER A 1 92 ? 4.624 1.989 6.477 1.00 94.88 92 SER A C 1
ATOM 681 O O . SER A 1 92 ? 4.572 1.935 7.710 1.00 94.88 92 SER A O 1
ATOM 683 N N . PHE A 1 93 ? 3.792 2.754 5.764 1.00 93.81 93 PHE A N 1
ATOM 684 C CA . PHE A 1 93 ? 2.690 3.507 6.358 1.00 93.81 93 PHE A CA 1
ATOM 685 C C . PHE A 1 93 ? 1.699 2.581 7.074 1.00 93.81 93 PHE A C 1
ATOM 687 O O . PHE A 1 93 ? 1.406 2.782 8.253 1.00 93.81 93 PHE A O 1
ATOM 694 N N . ALA A 1 94 ? 1.207 1.544 6.393 1.00 93.25 94 ALA A N 1
ATOM 695 C CA . ALA A 1 94 ? 0.188 0.659 6.940 1.00 93.25 94 ALA A CA 1
ATOM 696 C C . ALA A 1 94 ? 0.693 -0.131 8.159 1.00 93.25 94 ALA A C 1
ATOM 698 O O . ALA A 1 94 ? -0.034 -0.248 9.146 1.00 93.25 94 ALA A O 1
ATOM 699 N N . ASN A 1 95 ? 1.944 -0.606 8.143 1.00 92.62 95 ASN A N 1
ATOM 700 C CA . ASN A 1 95 ? 2.569 -1.239 9.306 1.00 92.62 95 ASN A CA 1
ATOM 701 C C . ASN A 1 95 ? 2.730 -0.255 10.466 1.00 92.62 95 ASN A C 1
ATOM 703 O O . ASN A 1 95 ? 2.420 -0.604 11.604 1.00 92.62 95 ASN A O 1
ATOM 707 N N . SER A 1 96 ? 3.134 0.987 10.192 1.00 87.38 96 SER A N 1
ATOM 708 C CA . SER A 1 96 ? 3.233 2.027 11.224 1.00 87.38 96 SER A CA 1
ATOM 709 C C . SER A 1 96 ? 1.876 2.318 11.864 1.00 87.38 96 SER A C 1
ATOM 711 O O . SER A 1 96 ? 1.781 2.398 13.086 1.00 87.38 96 SER A O 1
ATOM 713 N N . VAL A 1 97 ? 0.806 2.409 11.066 1.00 85.25 97 VAL A N 1
ATOM 714 C CA . VAL A 1 97 ? -0.564 2.577 11.574 1.00 85.25 97 VAL A CA 1
ATOM 715 C C . VAL A 1 97 ? -1.011 1.348 12.363 1.00 85.25 97 VAL A C 1
ATOM 717 O O . VAL A 1 97 ? -1.569 1.500 13.446 1.00 85.25 97 VAL A O 1
ATOM 720 N N . ALA A 1 98 ? -0.755 0.134 11.872 1.00 85.19 98 ALA A N 1
ATOM 721 C CA . ALA A 1 98 ? -1.111 -1.099 12.572 1.00 85.19 98 ALA A CA 1
ATOM 722 C C . ALA A 1 98 ? -0.417 -1.205 13.942 1.00 85.19 98 ALA A C 1
ATOM 724 O O . ALA A 1 98 ? -1.057 -1.588 14.920 1.00 85.19 98 ALA A O 1
ATOM 725 N N . LEU A 1 99 ? 0.854 -0.799 14.029 1.00 79.94 99 LEU A N 1
ATOM 726 C CA . LEU A 1 99 ? 1.597 -0.696 15.287 1.00 79.94 99 LEU A CA 1
ATOM 727 C C . LEU A 1 99 ? 1.058 0.436 16.179 1.00 79.94 99 LEU A C 1
ATOM 729 O O . LEU A 1 99 ? 0.887 0.244 17.381 1.00 79.94 99 LEU A O 1
ATOM 733 N N . ALA A 1 100 ? 0.753 1.605 15.608 1.00 69.25 100 ALA A N 1
ATOM 734 C CA . ALA A 1 100 ? 0.271 2.777 16.344 1.00 69.25 100 ALA A CA 1
ATOM 735 C C . ALA A 1 100 ? -1.154 2.615 16.890 1.00 69.25 100 ALA A C 1
ATOM 737 O O . ALA A 1 100 ? -1.460 3.170 17.942 1.00 69.25 100 ALA A O 1
ATOM 738 N N . ARG A 1 101 ? -2.004 1.793 16.257 1.00 59.69 101 ARG A N 1
ATOM 739 C CA . ARG A 1 101 ? -3.302 1.378 16.826 1.00 59.69 101 ARG A CA 1
ATOM 740 C C . ARG A 1 101 ? -3.163 0.635 18.161 1.00 59.69 101 ARG A C 1
ATOM 742 O O . ARG A 1 101 ? -4.158 0.471 18.857 1.00 59.69 101 ARG A O 1
ATOM 749 N N . ALA A 1 102 ? -1.943 0.242 18.527 1.00 53.06 102 ALA A N 1
ATOM 750 C CA . ALA A 1 102 ? -1.579 -0.320 19.821 1.00 53.06 102 ALA A CA 1
ATOM 751 C C . ALA A 1 102 ? -0.404 0.427 20.505 1.00 53.06 102 ALA A C 1
ATOM 753 O O . ALA A 1 102 ? 0.182 -0.113 21.441 1.00 53.06 102 ALA A O 1
ATOM 754 N N . GLY A 1 103 ? -0.022 1.636 20.053 1.00 50.31 103 GLY A N 1
ATOM 755 C CA . GLY A 1 103 ? 1.280 2.243 20.378 1.00 50.31 103 GLY A CA 1
ATOM 756 C C . GLY A 1 103 ? 1.264 3.725 20.801 1.00 50.31 103 GLY A C 1
ATOM 757 O O . GLY A 1 103 ? 0.323 4.458 20.504 1.00 50.31 103 GLY A O 1
ATOM 758 N N . PRO A 1 104 ? 2.342 4.208 21.456 1.00 54.16 104 PRO A N 1
ATOM 759 C CA . PRO A 1 104 ? 2.404 5.517 22.128 1.00 54.16 104 PRO A CA 1
ATOM 760 C C . PRO A 1 104 ? 2.483 6.728 21.181 1.00 54.16 104 PRO A C 1
ATOM 762 O O . PRO A 1 104 ? 2.499 7.867 21.637 1.00 54.16 104 PRO A O 1
ATOM 765 N N . PHE A 1 105 ? 2.558 6.500 19.868 1.00 57.28 105 PHE A N 1
ATOM 766 C CA . PHE A 1 105 ? 2.791 7.543 18.864 1.00 57.28 105 PHE A CA 1
ATOM 767 C C . PHE A 1 105 ? 1.516 8.033 18.171 1.00 57.28 105 PHE A C 1
ATOM 769 O O . PHE A 1 105 ? 1.606 8.916 17.322 1.00 57.28 105 PHE A O 1
ATOM 776 N N . LEU A 1 106 ? 0.342 7.490 18.524 1.00 64.81 106 LEU A N 1
ATOM 777 C CA . LEU A 1 106 ? -0.941 7.889 17.933 1.00 64.81 106 LEU A CA 1
ATOM 778 C C . LEU A 1 106 ? -1.145 9.410 17.986 1.00 64.81 106 LEU A C 1
ATOM 780 O O . LEU A 1 106 ? -1.506 10.017 16.981 1.00 64.81 106 LEU A O 1
ATOM 784 N N . GLU A 1 107 ? -0.849 10.016 19.135 1.00 66.31 107 GLU A N 1
ATOM 785 C CA . GLU A 1 107 ? -1.037 11.453 19.335 1.00 66.31 107 GLU A CA 1
ATOM 786 C C . GLU A 1 107 ? -0.045 12.285 18.518 1.00 66.31 107 GLU A C 1
ATOM 788 O O . GLU A 1 107 ? -0.417 13.273 17.902 1.00 66.31 107 GLU A O 1
ATOM 793 N N . ILE A 1 108 ? 1.206 11.831 18.413 1.00 67.38 108 ILE A N 1
ATOM 794 C CA . ILE A 1 108 ? 2.248 12.509 17.627 1.00 67.38 108 ILE A CA 1
ATOM 795 C C . ILE A 1 108 ? 1.907 12.489 16.133 1.00 67.38 108 ILE A C 1
ATOM 797 O O . ILE A 1 108 ? 2.088 13.488 15.440 1.00 67.38 108 ILE A O 1
ATOM 801 N N . VAL A 1 109 ? 1.398 11.360 15.630 1.00 64.56 109 VAL A N 1
ATOM 802 C CA . VAL A 1 109 ? 0.959 11.247 14.233 1.00 64.56 109 VAL A CA 1
ATOM 803 C C . VAL A 1 109 ? -0.252 12.145 13.977 1.00 64.56 109 VAL A C 1
ATOM 805 O O . VAL A 1 109 ? -0.281 12.821 12.951 1.00 64.56 109 VAL A O 1
ATOM 808 N N . ARG A 1 110 ? -1.211 12.208 14.911 1.00 65.81 110 ARG A N 1
ATOM 809 C CA . ARG A 1 110 ? -2.364 13.116 14.816 1.00 65.81 110 ARG A CA 1
ATOM 810 C C . ARG A 1 110 ? -1.953 14.580 14.793 1.00 65.81 110 ARG A C 1
ATOM 812 O O . ARG A 1 110 ? -2.397 15.305 13.910 1.00 65.81 110 ARG A O 1
ATOM 819 N N . GLU A 1 111 ? -1.076 14.995 15.699 1.00 72.50 111 GLU A N 1
ATOM 820 C CA . GLU A 1 111 ? -0.538 16.358 15.736 1.00 72.50 111 GLU A CA 1
ATOM 821 C C . GLU A 1 111 ? 0.173 16.714 14.425 1.00 72.50 111 GLU A C 1
ATOM 823 O O . GLU A 1 111 ? -0.103 17.749 13.823 1.00 72.50 111 GLU A O 1
ATOM 828 N N . ALA A 1 112 ? 1.027 15.821 13.913 1.00 68.12 112 ALA A N 1
ATOM 829 C CA . ALA A 1 112 ? 1.716 16.040 12.643 1.00 68.12 112 ALA A CA 1
ATOM 830 C C . ALA A 1 112 ? 0.744 16.144 11.453 1.00 68.12 112 ALA A C 1
ATOM 832 O O . ALA A 1 112 ? 0.956 16.964 10.564 1.00 68.12 112 ALA A O 1
ATOM 833 N N . GLN A 1 113 ? -0.323 15.338 11.433 1.00 61.53 113 GLN A N 1
ATOM 834 C CA . GLN A 1 113 ? -1.357 15.378 10.393 1.00 61.53 113 GLN A CA 1
ATOM 835 C C . GLN A 1 113 ? -2.220 16.645 10.472 1.00 61.53 113 GLN A C 1
ATOM 837 O O . GLN A 1 113 ? -2.536 17.230 9.436 1.00 61.53 113 GLN A O 1
ATOM 842 N N . LEU A 1 114 ? -2.594 17.082 11.679 1.00 66.88 114 LEU A N 1
ATOM 843 C CA . LEU A 1 114 ? -3.380 18.300 11.907 1.00 66.88 114 LEU A CA 1
ATOM 844 C C . LEU A 1 114 ? -2.556 19.579 11.691 1.00 66.88 114 LEU A C 1
ATOM 846 O O . LEU A 1 114 ? -3.115 20.598 11.293 1.00 66.88 114 LEU A O 1
ATOM 850 N N . GLY A 1 115 ? -1.241 19.523 11.911 1.00 69.25 115 GLY A N 1
ATOM 851 C CA . GLY A 1 115 ? -0.316 20.648 11.756 1.00 69.25 115 GLY A CA 1
ATOM 852 C C . GLY A 1 115 ? 0.137 20.943 10.320 1.00 69.25 115 GLY A C 1
ATOM 853 O O . GLY A 1 115 ? 0.945 21.850 10.117 1.00 69.25 115 GLY A O 1
ATOM 854 N N . LEU A 1 116 ? -0.338 20.198 9.316 1.00 70.62 116 LEU A N 1
ATOM 855 C CA . LEU A 1 116 ? -0.012 20.460 7.911 1.00 70.62 116 LEU A CA 1
ATOM 856 C C . LEU A 1 116 ? -0.762 21.694 7.387 1.00 70.62 116 LEU A C 1
ATOM 858 O O . LEU A 1 116 ? -1.942 21.620 7.054 1.00 70.62 116 LEU A O 1
ATOM 862 N N . ASP A 1 117 ? -0.045 22.809 7.241 1.00 75.00 117 ASP A N 1
ATOM 863 C CA . ASP A 1 117 ? -0.541 24.030 6.596 1.00 75.00 117 ASP A CA 1
ATOM 864 C C . ASP A 1 117 ? -0.114 24.072 5.120 1.00 75.00 117 ASP A C 1
ATOM 866 O O . ASP A 1 117 ? 0.956 24.570 4.760 1.00 75.00 117 ASP A O 1
ATOM 870 N N . LEU A 1 118 ? -0.931 23.472 4.251 1.00 67.31 118 LEU A N 1
ATOM 871 C CA . LEU A 1 118 ? -0.716 23.464 2.805 1.00 67.31 118 LEU A CA 1
ATOM 872 C C . LEU A 1 118 ? -1.895 24.136 2.088 1.00 67.31 118 LEU A C 1
ATOM 874 O O . LEU A 1 118 ? -3.052 23.775 2.331 1.00 67.31 118 LEU A O 1
ATOM 878 N N . PRO A 1 119 ? -1.642 25.062 1.142 1.00 71.25 119 PRO A N 1
ATOM 879 C CA . PRO A 1 119 ? -2.714 25.691 0.387 1.00 71.25 119 PRO A CA 1
ATOM 880 C C . PRO A 1 119 ? -3.483 24.631 -0.411 1.00 71.25 119 PRO A C 1
ATOM 882 O O . PRO A 1 119 ? -2.903 23.877 -1.192 1.00 71.25 119 PRO A O 1
ATOM 885 N N . ASN A 1 120 ? -4.806 24.612 -0.234 1.00 65.94 120 ASN A N 1
ATOM 886 C CA . ASN A 1 120 ? -5.756 23.665 -0.839 1.00 65.94 120 ASN A CA 1
ATOM 887 C C . ASN A 1 120 ? -5.761 22.237 -0.261 1.00 65.94 120 ASN A C 1
ATOM 889 O O . ASN A 1 120 ? -6.435 21.371 -0.820 1.00 65.94 120 ASN A O 1
ATOM 893 N N . VAL A 1 121 ? -5.089 21.984 0.865 1.00 53.19 121 VAL A N 1
ATOM 894 C CA . VAL A 1 121 ? -5.238 20.732 1.622 1.00 53.19 121 VAL A CA 1
ATOM 895 C C . VAL A 1 121 ? -6.207 20.972 2.776 1.00 53.19 121 VAL A C 1
ATOM 897 O O . VAL A 1 121 ? -6.033 21.893 3.567 1.00 53.19 121 VAL A O 1
ATOM 900 N N . LYS A 1 122 ? -7.257 20.152 2.867 1.00 61.94 122 LYS A N 1
ATOM 901 C CA . LYS A 1 122 ? -8.152 20.121 4.029 1.00 61.94 122 LYS A CA 1
ATOM 902 C C . LYS A 1 122 ? -7.946 18.808 4.762 1.00 61.94 122 LYS A C 1
ATOM 904 O O . LYS A 1 122 ? -8.289 17.754 4.230 1.00 61.94 122 LYS A O 1
ATOM 909 N N . CYS A 1 123 ? -7.429 18.878 5.981 1.00 53.50 123 CYS A N 1
ATOM 910 C CA . CYS A 1 123 ? -7.461 17.745 6.895 1.00 53.50 123 CYS A CA 1
ATOM 911 C C . CYS A 1 123 ? -8.907 17.566 7.372 1.00 53.50 123 CYS A C 1
ATOM 913 O O . CYS A 1 123 ? -9.432 18.388 8.120 1.00 53.50 123 CYS A O 1
ATOM 915 N N . VAL A 1 124 ? -9.575 16.524 6.875 1.00 48.72 124 VAL A N 1
ATOM 916 C CA . VAL A 1 124 ? -10.906 16.119 7.334 1.00 48.72 124 VAL A CA 1
ATOM 917 C C . VAL A 1 124 ? -10.690 15.007 8.350 1.00 48.72 124 VAL A C 1
ATOM 919 O O . VAL A 1 124 ? -10.511 13.849 7.982 1.00 48.72 124 VAL A O 1
ATOM 922 N N . ASP A 1 125 ? -10.643 15.372 9.628 1.00 50.41 125 ASP A N 1
ATOM 923 C CA . ASP A 1 125 ? -10.848 14.398 10.698 1.00 50.41 125 ASP A CA 1
ATOM 924 C C . ASP A 1 125 ? -12.296 13.883 10.601 1.00 50.41 125 ASP A C 1
ATOM 926 O O . ASP A 1 125 ? -13.165 14.577 10.059 1.00 50.41 125 ASP A O 1
ATOM 930 N N . ALA A 1 126 ? -12.581 12.682 11.101 1.00 44.84 126 ALA A N 1
ATOM 931 C CA . ALA A 1 126 ? -13.955 12.214 11.270 1.00 44.84 126 ALA A CA 1
ATOM 932 C C . ALA A 1 126 ? -14.617 13.048 12.384 1.00 44.84 126 ALA A C 1
ATOM 934 O O . ALA A 1 126 ? -14.839 12.585 13.498 1.00 44.84 126 ALA A O 1
ATOM 935 N N . GLN A 1 127 ? -14.870 14.326 12.105 1.00 41.69 127 GLN A N 1
ATOM 936 C CA . GLN A 1 127 ? -15.396 15.287 13.055 1.00 41.69 127 GLN A CA 1
ATOM 937 C C . GLN A 1 127 ? -16.835 14.913 13.412 1.00 41.69 127 GLN A C 1
ATOM 939 O O . GLN A 1 127 ? -17.768 15.170 12.652 1.00 41.69 127 GLN A O 1
ATOM 944 N N . GLY A 1 128 ? -17.005 14.359 14.614 1.00 44.69 128 GLY A N 1
ATOM 945 C CA . GLY A 1 128 ? -18.218 14.568 15.405 1.00 44.69 128 GLY A CA 1
ATOM 946 C C . GLY A 1 128 ? -19.172 13.390 15.578 1.00 44.69 128 GLY A C 1
ATOM 947 O O . GLY A 1 128 ? -20.281 13.612 16.055 1.00 44.69 128 GLY A O 1
ATOM 948 N N . LEU A 1 129 ? -18.791 12.157 15.239 1.00 44.62 129 LEU A N 1
ATOM 949 C CA . LEU A 1 129 ? -19.578 10.990 15.652 1.00 44.62 129 LEU A CA 1
ATOM 950 C C . LEU A 1 129 ? -19.018 10.420 16.955 1.00 44.62 129 LEU A C 1
ATOM 952 O O . LEU A 1 129 ? -17.845 10.059 17.030 1.00 44.62 129 LEU A O 1
ATOM 956 N N . GLU A 1 130 ? -19.867 10.350 17.982 1.00 46.47 130 GLU A N 1
ATOM 957 C CA . GLU A 1 130 ? -19.537 9.670 19.234 1.00 46.47 130 GLU A CA 1
ATOM 958 C C . GLU A 1 130 ? -19.198 8.200 18.961 1.00 46.47 130 GLU A C 1
ATOM 960 O O . GLU A 1 130 ? -19.915 7.501 18.237 1.00 46.47 130 GLU A O 1
ATOM 965 N N . LEU A 1 131 ? -18.104 7.729 19.566 1.00 43.38 131 LEU A N 1
ATOM 966 C CA . LEU A 1 131 ? -17.732 6.319 19.554 1.00 43.38 131 LEU A CA 1
ATOM 967 C C . LEU A 1 131 ? -18.814 5.529 20.300 1.00 43.38 131 LEU A C 1
ATOM 969 O O . LEU A 1 131 ? -19.003 5.708 21.504 1.00 43.38 131 LEU A O 1
ATOM 973 N N . LYS A 1 132 ? -19.545 4.675 19.579 1.00 44.00 132 LYS A N 1
ATOM 974 C CA . LYS A 1 132 ? -20.516 3.763 20.190 1.00 44.00 132 LYS A CA 1
ATOM 975 C C . LYS A 1 132 ? -19.797 2.551 20.795 1.00 44.00 132 LYS A C 1
ATOM 977 O O . LYS A 1 132 ? -18.746 2.177 20.282 1.00 44.00 132 LYS A O 1
ATOM 982 N N . PRO A 1 133 ? -20.346 1.938 21.861 1.00 38.34 133 PRO A N 1
ATOM 983 C CA . PRO A 1 133 ? -19.806 0.702 22.409 1.00 38.34 133 PRO A CA 1
ATOM 984 C C . PRO A 1 133 ? -19.904 -0.432 21.390 1.00 38.34 133 PRO A C 1
ATOM 986 O O . PRO A 1 133 ? -20.904 -0.539 20.674 1.00 38.34 133 PRO A O 1
ATOM 989 N N . ASP A 1 134 ? -18.894 -1.294 21.388 1.00 41.78 134 ASP A N 1
ATOM 990 C CA . ASP A 1 134 ? -18.893 -2.521 20.601 1.00 41.78 134 ASP A CA 1
ATOM 991 C C . ASP A 1 134 ? -19.958 -3.486 21.158 1.00 41.78 134 ASP A C 1
ATOM 993 O O . ASP A 1 134 ? -19.986 -3.764 22.362 1.00 41.78 134 ASP A O 1
ATOM 997 N N . HIS A 1 135 ? -20.852 -3.961 20.285 1.00 43.03 135 HIS A N 1
ATOM 998 C CA . HIS A 1 135 ? -21.854 -4.994 20.575 1.00 43.03 135 HIS A CA 1
ATOM 999 C C . HIS A 1 135 ? -21.387 -6.367 20.094 1.00 43.03 135 HIS A C 1
ATOM 1001 O O . HIS A 1 135 ? -20.873 -6.446 18.954 1.00 43.03 135 HIS A O 1
#

Foldseek 3Di:
DVVVVVVVVVVVVVCDPPPPPDDDDDDQDDDQQSLADPQQDPQERPPDDDPLLDWDPNDWAQAPVRDTDGDHPPRCCRPPVVGRHGRHCPSNVVSVVVVVVVDDCVVVVVCVLVPDDDVPDDDDDVPDDDDDDDD

Sequence (135 aa):
MFTILWWLVLLAHAVSPASSQDKSIFLLAGQSNMSGQAGIINGTWDGAIPPECAPNPSILRLAANVTWVPAVEPLHRDIDVNVTVGMGPGMSFANSVALARAGPFLEIVREAQLGLDLPNVKCVDAQGLELKPDH

InterPro domains:
  IPR005181 Sialate O-acetylesterase domain [PF03629] (23-98)
  IPR036514 SGNH hydrolase superfamily [G3DSA:3.40.50.1110] (23-103)
  IPR052940 Carbohydrate Esterase 6 [PTHR31988] (12-98)

Secondary structure (DSSP, 8-state):
-HHHHHHHHHHHTS--------PPP----SSHHHH--BTEETTEE-----GGG---TT-EEE-TTS-EEE--SSTTTTTSTTS---B-SHHHHHHHHHHHTTSTTHHHHHHHHHT---TT------TT---PPP-